Protein AF-A0A8I2G9W5-F1 (afdb_monomer_lite)

pLDDT: mean 92.2, std 5.8, range [58.66, 96.69]

Foldseek 3Di:
DPVVVVVQCCCVQPVQKGQPDPDPVQWDQDPVRDIHGHDSVDMGGHDPVRSVVVD

Secondary structure (DSSP, 8-state):
-HHHHHHHHIIIIIISEEE----GGGEEE-TTSPEEE---TTEEE--HHHHHTT-

Structure (mmCIF, N/CA/C/O backbone):
data_AF-A0A8I2G9W5-F1
#
_entry.id   AF-A0A8I2G9W5-F1
#
loop_
_atom_site.group_PDB
_atom_site.id
_atom_site.type_symbol
_atom_site.label_atom_id
_atom_site.label_alt_id
_atom_site.label_comp_id
_atom_site.label_asym_id
_atom_site.label_entity_id
_atom_site.label_seq_id
_atom_site.pdbx_PDB_ins_code
_atom_site.Cartn_x
_atom_site.Cartn_y
_atom_site.Cartn_z
_atom_site.occupancy
_atom_site.B_iso_or_equiv
_atom_site.auth_seq_id
_atom_site.auth_comp_id
_atom_site.auth_asym_id
_atom_site.auth_atom_id
_atom_site.pdbx_PDB_model_num
ATOM 1 N N . ALA A 1 1 ? 4.582 4.181 -13.409 1.00 58.66 1 ALA A N 1
ATOM 2 C CA . ALA A 1 1 ? 3.833 4.982 -12.417 1.00 58.66 1 ALA A CA 1
ATOM 3 C C . ALA A 1 1 ? 2.450 4.389 -12.116 1.00 58.66 1 ALA A C 1
ATOM 5 O O . ALA A 1 1 ? 2.223 4.064 -10.962 1.00 58.66 1 ALA A O 1
ATOM 6 N N . GLY A 1 2 ? 1.582 4.164 -13.120 1.00 78.62 2 GLY A N 1
ATOM 7 C CA . GLY A 1 2 ? 0.181 3.722 -12.929 1.00 78.62 2 GLY A CA 1
ATOM 8 C C . GLY A 1 2 ? -0.029 2.548 -11.963 1.00 78.62 2 GLY A C 1
ATOM 9 O O . GLY A 1 2 ? -0.549 2.756 -10.881 1.00 78.62 2 GLY A O 1
ATOM 10 N N . ARG A 1 3 ? 0.492 1.349 -12.268 1.00 84.75 3 ARG A N 1
ATOM 11 C CA . ARG A 1 3 ? 0.255 0.146 -11.432 1.00 84.75 3 ARG A CA 1
ATOM 12 C C . ARG A 1 3 ? 0.658 0.289 -9.961 1.00 84.75 3 ARG A C 1
ATOM 14 O O . ARG A 1 3 ? 0.057 -0.341 -9.099 1.00 84.75 3 ARG A O 1
ATOM 21 N N . PHE A 1 4 ? 1.690 1.084 -9.685 1.00 88.62 4 PHE A N 1
ATOM 22 C CA . PHE A 1 4 ? 2.169 1.315 -8.325 1.00 88.62 4 PHE A CA 1
ATOM 23 C C . PHE A 1 4 ? 1.196 2.183 -7.539 1.00 88.62 4 PHE A C 1
ATOM 25 O O . PHE A 1 4 ? 0.793 1.842 -6.431 1.00 88.62 4 PHE A O 1
ATOM 32 N N . PHE A 1 5 ? 0.784 3.281 -8.166 1.00 91.06 5 PHE A N 1
ATOM 33 C CA . PHE A 1 5 ? -0.239 4.162 -7.638 1.00 91.06 5 PHE A CA 1
ATOM 34 C C . PHE A 1 5 ? -1.557 3.404 -7.434 1.00 91.06 5 PHE A C 1
ATOM 36 O O . PHE A 1 5 ? -2.106 3.437 -6.338 1.00 91.06 5 PHE A O 1
ATOM 43 N N . ASP A 1 6 ? -1.994 2.628 -8.428 1.00 93.06 6 ASP A N 1
ATOM 44 C CA . ASP A 1 6 ? -3.229 1.839 -8.366 1.00 93.06 6 ASP A CA 1
ATOM 45 C C . ASP A 1 6 ? -3.214 0.839 -7.202 1.00 93.06 6 ASP A C 1
ATOM 47 O O . ASP A 1 6 ? -4.204 0.706 -6.485 1.00 93.06 6 ASP A O 1
ATOM 51 N N . ALA A 1 7 ? -2.082 0.166 -6.963 1.00 93.81 7 ALA A N 1
ATOM 52 C CA . ALA A 1 7 ? -1.937 -0.769 -5.851 1.00 93.81 7 ALA A CA 1
ATOM 53 C C . ALA A 1 7 ? -2.055 -0.073 -4.487 1.00 93.81 7 ALA A C 1
ATOM 55 O O . ALA A 1 7 ? -2.716 -0.594 -3.590 1.00 93.81 7 ALA A O 1
ATOM 56 N N . TYR A 1 8 ? -1.461 1.111 -4.335 1.00 94.31 8 TYR A N 1
ATOM 57 C CA . TYR A 1 8 ? -1.562 1.901 -3.107 1.00 94.31 8 TYR A CA 1
ATOM 58 C C . TYR A 1 8 ? -2.962 2.478 -2.893 1.00 94.31 8 TYR A C 1
ATOM 60 O O . TYR A 1 8 ? -3.471 2.454 -1.774 1.00 94.31 8 TYR A O 1
ATOM 68 N N . MET A 1 9 ? -3.619 2.939 -3.959 1.00 94.38 9 MET A N 1
ATOM 69 C CA . MET A 1 9 ? -5.010 3.391 -3.892 1.00 94.38 9 MET A CA 1
ATOM 70 C C . MET A 1 9 ? -5.948 2.234 -3.539 1.00 94.38 9 MET A C 1
ATOM 72 O O . MET A 1 9 ? -6.854 2.404 -2.727 1.00 94.38 9 MET A O 1
ATOM 76 N N . TYR A 1 10 ? -5.705 1.041 -4.086 1.00 94.94 10 TYR A N 1
ATOM 77 C CA . TYR A 1 10 ? -6.464 -0.159 -3.748 1.00 94.94 10 TYR A CA 1
ATOM 78 C C . TYR A 1 10 ? -6.280 -0.556 -2.279 1.00 94.94 10 TYR A C 1
ATOM 80 O O . TYR A 1 10 ? -7.264 -0.801 -1.582 1.00 94.94 10 TYR A O 1
ATOM 88 N N . GLN A 1 11 ? -5.042 -0.567 -1.781 1.00 95.56 11 GLN A N 1
ATOM 89 C CA . GLN A 1 11 ? -4.765 -0.807 -0.364 1.00 95.56 11 GLN A CA 1
ATOM 90 C C . GLN A 1 11 ? -5.526 0.192 0.519 1.00 95.56 11 GLN A C 1
ATOM 92 O O . GLN A 1 11 ? -6.320 -0.213 1.373 1.00 95.56 11 GLN A O 1
ATOM 97 N N . LEU A 1 12 ? -5.361 1.489 0.247 1.00 94.88 12 LEU A N 1
ATOM 98 C CA . LEU A 1 12 ? -5.909 2.550 1.081 1.00 94.88 12 LEU A CA 1
ATOM 99 C C . LEU A 1 12 ? -7.439 2.587 1.034 1.00 94.88 12 LEU A C 1
ATOM 101 O O . LEU A 1 12 ? -8.085 2.538 2.074 1.00 94.88 12 LEU A O 1
ATOM 105 N N . PHE A 1 13 ? -8.041 2.654 -0.152 1.00 94.38 13 PHE A N 1
ATOM 106 C CA . PHE A 1 13 ? -9.479 2.893 -0.278 1.00 94.38 13 PHE A CA 1
ATOM 107 C C . PHE A 1 13 ? -10.309 1.613 -0.242 1.00 94.38 13 PHE A C 1
ATOM 109 O O . PHE A 1 13 ? -11.398 1.622 0.334 1.00 94.38 13 PHE A O 1
ATOM 116 N N . ILE A 1 14 ? -9.796 0.504 -0.780 1.00 94.38 14 ILE A N 1
ATOM 117 C CA . ILE A 1 14 ? -10.544 -0.756 -0.851 1.00 94.38 14 ILE A CA 1
ATOM 118 C C . ILE A 1 14 ? -10.214 -1.652 0.344 1.00 94.38 14 ILE A C 1
ATOM 120 O O . ILE A 1 14 ? -11.122 -2.026 1.087 1.00 94.38 14 ILE A O 1
ATOM 124 N N . MET A 1 15 ? -8.934 -1.954 0.581 1.00 95.06 15 MET A N 1
ATOM 125 C CA . MET A 1 15 ? -8.540 -2.910 1.627 1.00 95.06 15 MET A CA 1
ATOM 126 C C . MET A 1 15 ? -8.559 -2.319 3.043 1.00 95.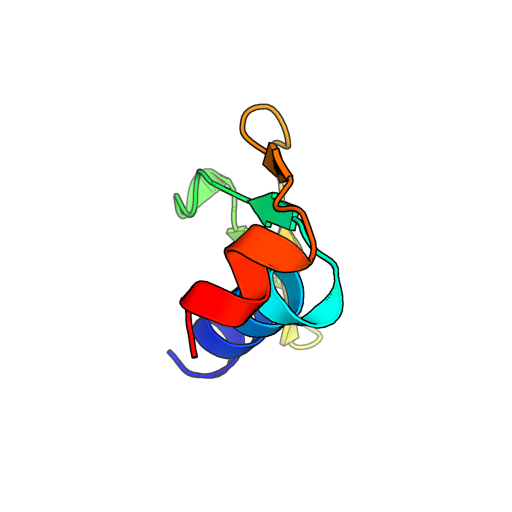06 15 MET A C 1
ATOM 128 O O . MET A 1 15 ? -8.812 -3.049 3.998 1.00 95.06 15 MET A O 1
ATOM 132 N N . GLY A 1 16 ? -8.332 -1.012 3.195 1.00 95.19 16 GLY A N 1
ATOM 133 C CA . GLY A 1 16 ? -8.298 -0.347 4.502 1.00 95.19 16 GLY A CA 1
ATOM 134 C C . GLY A 1 16 ? -6.976 -0.495 5.259 1.00 95.19 16 GLY A C 1
ATOM 135 O O . GLY A 1 16 ? -6.947 -0.329 6.478 1.00 95.19 16 GLY A O 1
ATOM 136 N N . PHE A 1 17 ? -5.884 -0.784 4.553 1.00 95.69 17 PHE A N 1
ATOM 137 C CA . PHE A 1 17 ? -4.527 -0.714 5.097 1.00 95.69 17 PHE A CA 1
ATOM 138 C C . PHE A 1 17 ? -3.593 -0.025 4.105 1.00 95.69 17 PHE A C 1
ATOM 140 O O . PHE A 1 17 ? -3.966 0.224 2.966 1.00 95.69 17 PHE A O 1
ATOM 147 N N . ILE A 1 18 ? -2.375 0.292 4.523 1.00 95.50 18 ILE A N 1
ATOM 148 C CA . ILE A 1 18 ? -1.334 0.822 3.649 1.00 95.50 18 ILE A CA 1
ATOM 149 C C . ILE A 1 18 ? 0.028 0.254 4.040 1.00 95.50 18 ILE A C 1
ATOM 151 O O . ILE A 1 18 ? 0.389 0.226 5.217 1.00 95.50 18 ILE A O 1
ATOM 155 N N . HIS A 1 19 ? 0.791 -0.187 3.044 1.00 96.38 19 HIS A N 1
ATOM 156 C CA . HIS A 1 19 ? 2.201 -0.521 3.195 1.00 96.38 19 HIS A CA 1
ATOM 157 C C . HIS A 1 19 ? 3.030 0.766 3.275 1.00 96.38 19 HIS A C 1
ATOM 159 O O . HIS A 1 19 ? 3.329 1.382 2.254 1.00 96.38 19 HIS A O 1
ATOM 165 N N . GLY A 1 20 ? 3.373 1.226 4.473 1.00 94.94 20 GLY A N 1
ATOM 166 C CA . GLY A 1 20 ? 3.897 2.580 4.656 1.00 94.94 20 GLY A CA 1
ATOM 167 C C . GLY A 1 20 ? 5.370 2.778 4.268 1.00 94.94 20 GLY A C 1
ATOM 168 O O . GLY A 1 20 ? 5.827 3.916 4.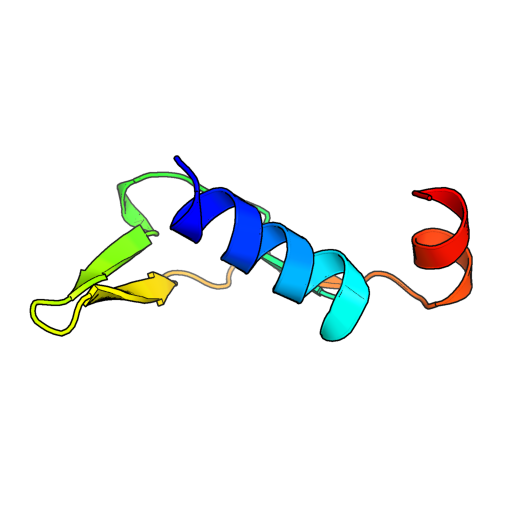307 1.00 94.94 20 GLY A O 1
ATOM 169 N N . ASP A 1 21 ? 6.098 1.728 3.873 1.00 94.25 21 ASP A N 1
ATOM 170 C CA . ASP A 1 21 ? 7.476 1.840 3.371 1.00 94.25 21 ASP A CA 1
ATOM 171 C C . ASP A 1 21 ? 7.597 1.428 1.888 1.00 94.25 21 ASP A C 1
ATOM 173 O O . ASP A 1 21 ? 7.913 0.277 1.582 1.00 94.25 21 ASP A O 1
ATOM 177 N N . PRO A 1 22 ? 7.314 2.334 0.930 1.00 90.19 22 PRO A N 1
ATOM 178 C CA . PRO A 1 22 ? 7.432 2.068 -0.503 1.00 90.19 22 PRO A CA 1
ATOM 179 C C . PRO A 1 22 ? 8.886 2.127 -1.015 1.00 90.19 22 PRO A C 1
ATOM 181 O O . PRO A 1 22 ? 9.136 2.582 -2.136 1.00 90.19 22 PRO A O 1
ATOM 184 N N . HIS A 1 23 ? 9.873 1.706 -0.224 1.00 91.19 23 HIS A N 1
ATOM 185 C CA . HIS A 1 23 ? 11.260 1.668 -0.679 1.00 91.19 23 HIS A CA 1
ATOM 186 C C . HIS A 1 23 ? 11.464 0.583 -1.761 1.00 91.19 23 HIS A C 1
ATOM 188 O O . HIS A 1 23 ? 10.886 -0.500 -1.651 1.00 91.19 23 HIS A O 1
ATOM 194 N N . PRO A 1 24 ? 12.311 0.796 -2.792 1.00 88.75 24 PRO A N 1
ATOM 195 C CA . PRO A 1 24 ? 12.535 -0.194 -3.854 1.00 88.75 24 PRO A CA 1
ATOM 196 C C . PRO A 1 24 ? 12.983 -1.581 -3.368 1.00 88.75 24 PRO A C 1
ATOM 198 O O . PRO A 1 24 ? 12.713 -2.575 -4.033 1.00 88.75 24 PRO A O 1
ATOM 201 N N . GLY A 1 25 ? 13.636 -1.664 -2.204 1.00 93.31 25 GLY A N 1
ATOM 202 C CA . GLY A 1 25 ? 14.020 -2.935 -1.575 1.00 93.31 25 GLY A CA 1
ATOM 203 C C . GLY A 1 25 ? 12.843 -3.789 -1.086 1.00 93.31 25 GLY A C 1
ATOM 204 O O . GLY A 1 25 ? 13.005 -4.991 -0.909 1.00 93.31 25 GLY A O 1
ATOM 205 N N . ASN A 1 26 ? 11.661 -3.190 -0.930 1.00 94.88 26 ASN A N 1
ATOM 206 C CA . ASN A 1 26 ? 10.444 -3.835 -0.438 1.00 94.88 26 ASN A CA 1
ATOM 207 C C . ASN A 1 26 ? 9.423 -4.101 -1.552 1.00 94.88 26 ASN A C 1
ATOM 209 O O . ASN A 1 26 ? 8.307 -4.554 -1.304 1.00 94.88 26 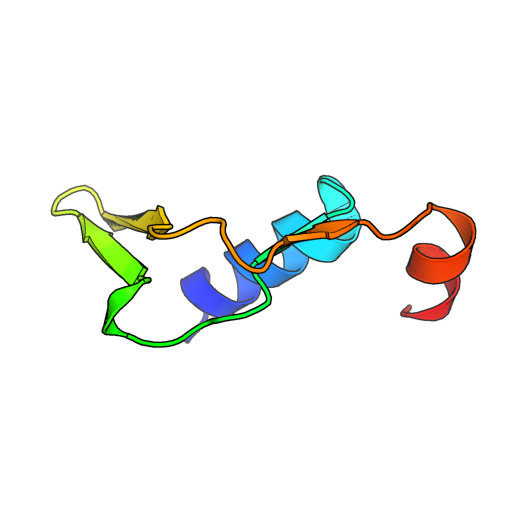ASN A O 1
ATOM 213 N N . LEU A 1 27 ? 9.788 -3.811 -2.801 1.00 93.38 27 LEU A N 1
ATOM 214 C CA . LEU A 1 27 ? 8.852 -3.708 -3.908 1.00 93.38 27 LEU A CA 1
ATOM 215 C C . LEU A 1 27 ? 9.438 -4.311 -5.178 1.00 93.38 27 LEU A C 1
ATOM 217 O O . LEU A 1 27 ? 10.271 -3.708 -5.853 1.00 93.38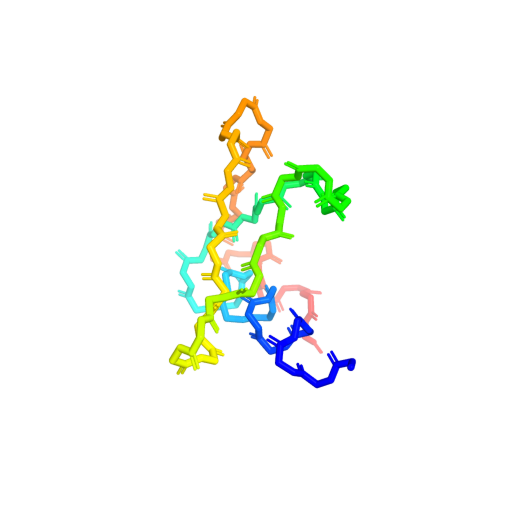 27 LEU A O 1
ATOM 221 N N . PHE A 1 28 ? 8.942 -5.487 -5.549 1.00 93.00 28 PHE A N 1
ATOM 222 C CA . PHE A 1 28 ? 9.451 -6.230 -6.698 1.00 93.00 28 PHE A CA 1
ATOM 223 C C . PHE A 1 28 ? 8.384 -6.376 -7.774 1.00 93.00 28 PHE A C 1
ATOM 225 O O . PHE A 1 28 ? 7.224 -6.669 -7.484 1.00 93.00 28 PHE A 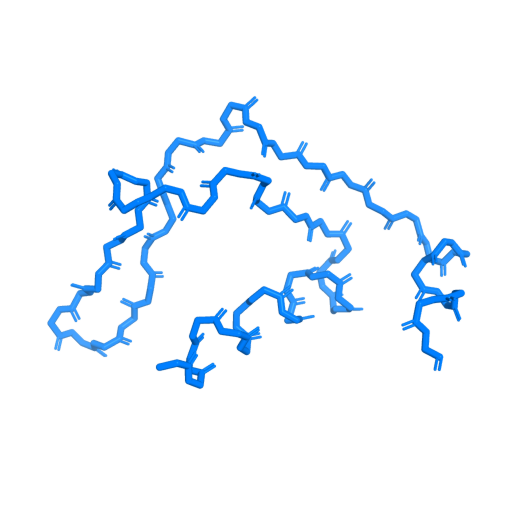O 1
ATOM 232 N N . ILE A 1 29 ? 8.781 -6.220 -9.035 1.00 91.56 29 ILE A N 1
ATOM 233 C CA . ILE A 1 29 ? 7.932 -6.562 -10.176 1.00 91.56 29 ILE A CA 1
ATOM 234 C C . ILE A 1 29 ? 8.309 -7.964 -10.631 1.00 91.56 29 ILE A C 1
ATOM 236 O O . ILE A 1 29 ? 9.464 -8.226 -10.954 1.00 91.56 29 ILE A O 1
ATOM 240 N N . LYS A 1 30 ? 7.330 -8.865 -10.635 1.00 92.94 30 LYS A N 1
ATOM 241 C CA . LYS A 1 30 ? 7.497 -10.225 -11.147 1.00 92.94 30 LYS A CA 1
ATOM 242 C C . LYS A 1 30 ? 7.400 -10.254 -12.672 1.00 92.94 30 LYS A C 1
ATOM 244 O O . LYS A 1 30 ? 6.790 -9.371 -13.273 1.00 92.94 30 LYS A O 1
ATOM 249 N N . ASP A 1 31 ? 7.901 -11.327 -13.280 1.00 93.94 31 ASP A N 1
ATOM 250 C CA . ASP A 1 31 ? 7.845 -11.549 -14.735 1.00 93.94 31 ASP A CA 1
ATOM 251 C C . ASP A 1 31 ? 6.408 -11.559 -15.291 1.00 93.94 31 ASP A C 1
ATOM 253 O O . ASP A 1 31 ? 6.172 -11.176 -16.433 1.00 93.94 31 ASP A O 1
ATOM 257 N N . ASP A 1 32 ? 5.422 -11.935 -14.464 1.00 93.25 32 ASP A N 1
ATOM 258 C CA . ASP A 1 32 ? 3.989 -11.892 -14.794 1.00 93.25 32 ASP A CA 1
ATOM 259 C C . ASP A 1 32 ? 3.356 -10.495 -14.620 1.00 93.25 32 ASP A C 1
ATOM 261 O O . ASP A 1 32 ? 2.143 -10.324 -14.749 1.00 93.25 32 ASP A O 1
ATOM 265 N N . GLY A 1 33 ? 4.167 -9.479 -14.321 1.00 88.25 33 GLY A N 1
ATOM 266 C CA . GLY A 1 33 ? 3.751 -8.090 -14.168 1.00 88.25 33 GLY A CA 1
ATOM 267 C C . GLY A 1 33 ? 3.062 -7.763 -12.842 1.00 88.25 33 GLY A C 1
ATOM 268 O O . GLY A 1 33 ? 2.581 -6.632 -12.698 1.00 88.25 33 GLY A O 1
ATOM 269 N N . LYS A 1 34 ? 3.004 -8.705 -11.889 1.00 90.31 34 LYS A N 1
ATOM 270 C CA . LYS A 1 34 ? 2.473 -8.469 -10.537 1.00 90.31 34 LYS A CA 1
ATOM 271 C C . LYS A 1 34 ? 3.476 -7.720 -9.662 1.00 90.31 34 LYS A C 1
ATOM 273 O O . LYS A 1 34 ? 4.687 -7.892 -9.800 1.00 90.31 34 LYS A O 1
ATOM 278 N N . ILE A 1 35 ? 2.947 -6.933 -8.726 1.00 92.25 35 ILE A N 1
ATOM 279 C CA . ILE A 1 35 ? 3.726 -6.268 -7.678 1.00 92.25 35 ILE A CA 1
ATOM 280 C C . ILE A 1 35 ? 3.793 -7.201 -6.468 1.00 92.25 35 ILE A C 1
ATOM 282 O O . ILE A 1 35 ? 2.763 -7.654 -5.969 1.00 92.25 35 ILE A O 1
ATOM 286 N N . CYS A 1 36 ? 5.004 -7.487 -6.011 1.00 93.69 36 CYS A N 1
ATOM 287 C CA . CYS A 1 36 ? 5.282 -8.192 -4.772 1.00 93.69 36 CYS A CA 1
ATOM 288 C C . CYS A 1 36 ? 5.690 -7.167 -3.712 1.00 93.69 36 CYS A C 1
ATOM 290 O O . CYS A 1 36 ? 6.661 -6.436 -3.911 1.00 93.69 36 CYS A O 1
ATOM 292 N N . PHE A 1 37 ? 4.943 -7.136 -2.612 1.00 95.25 37 PHE A N 1
ATOM 293 C CA . PHE A 1 37 ? 5.292 -6.383 -1.413 1.00 95.25 37 PHE A CA 1
ATOM 294 C C . PHE A 1 37 ? 6.100 -7.290 -0.485 1.00 95.25 37 PHE A C 1
ATOM 296 O O . PHE A 1 37 ? 5.720 -8.441 -0.250 1.00 95.25 37 PHE A O 1
ATOM 303 N N . HIS A 1 38 ? 7.214 -6.777 0.010 1.00 94.12 38 HIS A N 1
ATOM 304 C CA . HIS A 1 38 ? 8.116 -7.442 0.934 1.00 94.12 38 HIS A CA 1
ATOM 305 C C . HIS A 1 38 ? 8.340 -6.544 2.149 1.00 94.12 38 HIS A C 1
ATOM 307 O O . HIS A 1 38 ? 8.254 -5.334 2.016 1.00 94.12 38 HIS A O 1
ATOM 313 N N . ASP A 1 39 ? 8.638 -7.152 3.298 1.00 94.00 39 ASP A N 1
ATOM 314 C CA . ASP A 1 39 ? 8.732 -6.481 4.601 1.00 94.00 39 ASP A CA 1
ATOM 315 C C . ASP A 1 39 ? 7.448 -5.740 5.026 1.00 94.00 39 ASP A C 1
ATOM 317 O O . ASP A 1 39 ? 7.173 -4.606 4.657 1.00 94.00 39 ASP A O 1
ATOM 321 N N . PHE A 1 40 ? 6.672 -6.382 5.899 1.00 95.38 40 PHE A N 1
ATOM 322 C CA . PHE A 1 40 ? 5.437 -5.819 6.447 1.00 95.38 40 PHE A CA 1
ATOM 323 C C . PHE A 1 40 ? 5.639 -5.189 7.834 1.00 95.38 40 PHE A C 1
ATOM 325 O O . PHE A 1 40 ? 4.676 -5.042 8.589 1.00 95.38 40 PHE A O 1
ATOM 332 N N . GLY A 1 41 ? 6.875 -4.823 8.194 1.00 95.62 41 GLY A N 1
ATOM 333 C CA . GLY A 1 41 ? 7.198 -4.201 9.480 1.00 95.62 41 GLY A CA 1
ATOM 334 C C . GLY A 1 41 ? 6.535 -2.837 9.692 1.00 95.62 41 GLY A C 1
ATOM 335 O O . GLY A 1 41 ? 6.349 -2.416 10.833 1.00 95.62 41 GLY A O 1
ATOM 336 N N . LEU A 1 42 ? 6.124 -2.167 8.608 1.00 96.38 42 LEU A N 1
ATOM 337 C CA . LEU A 1 42 ? 5.478 -0.856 8.641 1.00 96.38 42 LEU A CA 1
ATOM 338 C C . LEU A 1 42 ? 4.158 -0.853 7.848 1.00 96.38 42 LEU A C 1
ATOM 340 O O . LEU A 1 42 ? 4.034 -0.245 6.786 1.00 96.38 42 LEU A O 1
ATOM 344 N N . VAL A 1 43 ? 3.144 -1.540 8.379 1.00 96.69 43 VAL A N 1
ATOM 345 C CA . VAL A 1 43 ? 1.770 -1.528 7.848 1.00 96.69 43 VAL A CA 1
ATOM 346 C C . VAL A 1 43 ? 0.861 -0.701 8.752 1.00 96.69 43 VAL A C 1
ATOM 348 O O . VAL A 1 43 ? 0.786 -0.936 9.957 1.00 96.69 43 VAL A O 1
ATOM 351 N N . GLY A 1 44 ? 0.140 0.251 8.161 1.00 95.62 44 GLY A N 1
ATOM 352 C CA . GLY A 1 44 ? -0.888 1.037 8.842 1.00 95.62 44 GLY A CA 1
ATOM 353 C C . GLY A 1 44 ? -2.291 0.577 8.460 1.00 95.62 44 GLY A C 1
ATOM 354 O O . GLY A 1 44 ? -2.528 0.224 7.309 1.00 95.62 44 GLY A O 1
ATOM 355 N N . TYR A 1 45 ? -3.234 0.623 9.399 1.00 96.19 45 TYR A N 1
ATOM 356 C CA . TYR A 1 45 ? -4.658 0.400 9.133 1.00 96.19 45 TYR A CA 1
ATOM 357 C C . TYR A 1 45 ? -5.412 1.717 9.239 1.00 96.19 45 TYR A C 1
ATOM 359 O O . TYR A 1 45 ? -5.107 2.541 10.100 1.00 96.19 45 TYR A O 1
ATOM 367 N N . ILE A 1 46 ? -6.403 1.902 8.373 1.00 93.94 46 ILE A N 1
ATOM 368 C CA . ILE A 1 46 ? -7.210 3.115 8.339 1.00 93.94 46 ILE A CA 1
ATOM 369 C C . ILE A 1 46 ? -8.693 2.748 8.400 1.00 93.94 46 ILE A C 1
ATOM 371 O O . ILE A 1 46 ? -9.227 1.994 7.578 1.00 93.94 46 ILE A O 1
ATOM 375 N N . ASP A 1 47 ? -9.375 3.257 9.423 1.00 93.62 47 ASP A N 1
ATOM 376 C CA . ASP A 1 47 ? -10.789 2.979 9.614 1.00 93.62 47 ASP A CA 1
ATOM 377 C C . ASP A 1 47 ? -11.636 3.653 8.521 1.00 93.62 47 ASP A C 1
ATOM 379 O O . ASP A 1 47 ? -11.197 4.540 7.784 1.00 93.62 47 ASP A O 1
ATOM 383 N N . ILE A 1 48 ? -12.880 3.200 8.381 1.00 92.88 48 ILE A N 1
ATOM 384 C CA . ILE A 1 48 ? -13.775 3.680 7.324 1.00 92.88 48 ILE A CA 1
ATOM 385 C C . ILE A 1 48 ? -14.102 5.176 7.441 1.00 92.88 48 ILE A C 1
ATOM 387 O O . ILE A 1 48 ? -14.323 5.823 6.419 1.00 92.88 48 ILE A O 1
ATOM 391 N N . THR A 1 49 ? -14.125 5.731 8.655 1.00 94.69 49 THR A N 1
ATOM 392 C CA . THR A 1 49 ? -14.415 7.151 8.888 1.00 94.69 49 THR A CA 1
ATOM 393 C C . THR A 1 49 ? -13.263 7.993 8.371 1.00 94.69 49 THR A C 1
ATOM 395 O O . THR A 1 49 ? -13.489 8.885 7.557 1.00 94.69 49 THR A O 1
ATOM 398 N N . THR A 1 50 ? -12.032 7.650 8.759 1.00 92.62 50 THR A N 1
ATOM 399 C CA . THR A 1 50 ? -10.828 8.346 8.288 1.00 92.62 50 THR A CA 1
ATOM 400 C C . THR A 1 50 ? -10.665 8.208 6.770 1.00 92.62 50 THR A C 1
ATOM 402 O O . THR A 1 50 ? -10.401 9.197 6.094 1.00 92.62 50 THR A O 1
ATOM 405 N N . ARG A 1 51 ? -10.923 7.027 6.181 1.00 92.25 51 ARG A N 1
ATOM 406 C CA . ARG A 1 51 ? -10.871 6.844 4.712 1.00 92.25 51 ARG A CA 1
ATOM 407 C C . ARG A 1 51 ? -11.819 7.758 3.945 1.00 92.25 51 ARG A C 1
ATOM 409 O O . ARG A 1 51 ? -11.458 8.256 2.884 1.00 92.25 51 ARG A O 1
ATOM 416 N N . ARG A 1 52 ? -13.031 7.974 4.461 1.00 91.12 52 ARG A N 1
ATOM 417 C CA . ARG A 1 52 ? -14.035 8.839 3.819 1.00 91.12 52 ARG A CA 1
ATOM 418 C C . ARG A 1 52 ? -13.650 10.316 3.819 1.00 91.12 52 ARG A C 1
ATOM 420 O O . ARG A 1 52 ? -14.211 11.056 3.027 1.00 91.12 52 ARG A O 1
ATOM 427 N N . GLN A 1 53 ? -12.725 10.735 4.680 1.00 94.06 53 GLN A N 1
ATOM 428 C CA . GLN A 1 53 ? -12.225 12.114 4.724 1.00 94.06 53 GLN A CA 1
ATOM 429 C C . GLN A 1 53 ? -11.110 12.385 3.701 1.00 94.06 53 GLN A C 1
ATOM 431 O O . GLN A 1 53 ? -10.696 13.530 3.552 1.00 94.06 53 GLN A O 1
ATOM 436 N N . LEU A 1 54 ? -10.604 11.350 3.021 1.00 88.06 54 LEU A N 1
ATOM 437 C CA . LEU A 1 54 ? -9.522 11.449 2.032 1.00 88.06 54 LEU A CA 1
ATOM 438 C C . LEU A 1 54 ? -10.028 11.584 0.582 1.00 88.06 54 LEU A C 1
ATOM 440 O O . LEU A 1 54 ? -9.221 11.525 -0.345 1.00 88.06 54 LEU A O 1
ATOM 444 N N . ILE A 1 55 ? -11.344 11.719 0.393 1.00 79.38 55 ILE A N 1
ATOM 445 C CA . ILE A 1 55 ? -12.046 11.853 -0.895 1.00 79.38 55 ILE A CA 1
ATOM 446 C C . ILE A 1 55 ? -12.687 13.238 -0.936 1.00 79.38 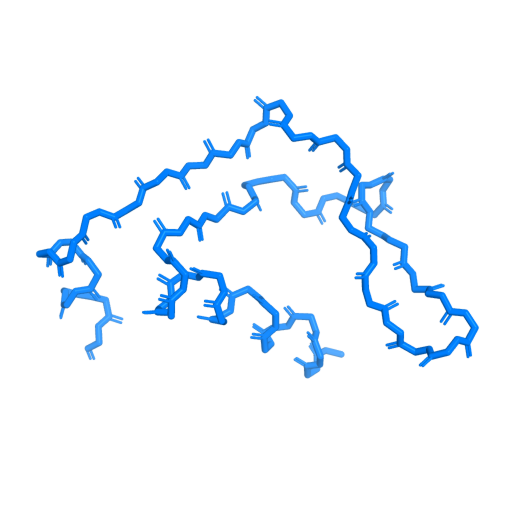55 ILE A C 1
ATOM 448 O O . ILE A 1 55 ? -12.608 13.886 -2.001 1.00 79.38 55 ILE A O 1
#

Radius of gyration: 12.0 Å; chains: 1; bounding box: 28×24×24 Å

Sequence (55 aa):
AGRFFDAYMYQLFIMGFIHGDPHPGNLFIKDDGKICFHDFGLVGYIDITTRRQLI